Protein AF-A0A228JHT2-F1 (afdb_monomer)

Nearest PDB structures (foldseek):
  3l4i-assembly2_B  TM=4.236E-01  e=2.793E+00  Cryptosporidium parvum Iowa II
  6g8z-assembly1_A  TM=3.575E-01  e=2.617E+00  Mus musculus
  5umb-assembly3_C  TM=3.637E-01  e=3.625E+00  Plasmodium falciparum NF54
  5umb-assembly4_D  TM=3.633E-01  e=3.625E+00  Plasmodium falciparum NF54

Mean predicted aligned error: 8.15 Å

Solvent-accessible surface area (backbone atoms only — not comparable to full-atom values): 4965 Å² total; per-residue (Å²): 133,80,81,74,76,77,74,65,64,38,48,27,73,55,31,40,51,53,23,55,53,49,51,54,53,44,53,57,54,71,71,48,86,64,62,62,45,76,43,77,81,44,75,45,101,85,73,51,70,46,67,49,76,42,46,39,69,60,51,46,52,53,52,51,53,52,27,54,50,30,39,53,35,23,75,71,63,39,70,50,80,69,88,129

Radius of gyration: 16.67 Å; Cα contacts (8 Å, |Δi|>4): 91; chains: 1; bounding box: 39×15×41 Å

Foldseek 3Di:
DDPDPPQPWQWLVNLLVVLVVLVVVLVVLVPDPDQKDWDFDDADPVRDTDIDIDGSVVVSVVSNVSSVVSNVCSVVRHTDRDDD

pLDDT: mean 84.35, std 14.42, range [45.59, 96.12]

Structure (mmCIF, N/CA/C/O backbone):
data_AF-A0A228JHT2-F1
#
_entry.id   AF-A0A228JHT2-F1
#
loop_
_atom_site.group_PDB
_atom_site.id
_atom_site.type_symbol
_atom_site.label_atom_id
_atom_site.label_alt_id
_atom_site.label_comp_id
_atom_site.label_asym_id
_atom_site.label_entity_id
_atom_site.label_seq_id
_atom_site.pdbx_PDB_ins_code
_atom_site.Cartn_x
_atom_site.Cartn_y
_atom_site.Cartn_z
_atom_site.occupancy
_atom_site.B_iso_or_equiv
_atom_site.auth_seq_id
_atom_site.auth_comp_id
_atom_site.auth_asym_id
_atom_site.auth_atom_id
_atom_site.pdbx_PDB_model_num
ATOM 1 N N . MET A 1 1 ? -26.890 5.451 -23.824 1.00 47.00 1 MET A N 1
ATOM 2 C CA . MET A 1 1 ? -25.551 5.484 -24.437 1.00 47.00 1 MET A CA 1
ATOM 3 C C . MET A 1 1 ? -24.616 5.543 -23.250 1.00 47.00 1 MET A C 1
ATOM 5 O O . MET A 1 1 ? -24.646 6.544 -22.554 1.00 47.00 1 MET A O 1
ATOM 9 N N . PHE A 1 2 ? -24.040 4.404 -22.866 1.00 45.59 2 PHE A N 1
ATOM 10 C CA . PHE A 1 2 ? -23.139 4.344 -21.715 1.00 45.59 2 PHE A CA 1
ATOM 11 C C . PHE A 1 2 ? -21.830 4.999 -22.150 1.00 45.59 2 PHE A C 1
ATOM 13 O O . PHE A 1 2 ? -21.277 4.573 -23.164 1.00 45.59 2 PHE A O 1
ATOM 20 N N . ASP A 1 3 ? -21.404 6.045 -21.439 1.00 50.50 3 ASP A N 1
ATOM 21 C CA . ASP A 1 3 ? -20.031 6.538 -21.523 1.00 50.50 3 ASP A CA 1
ATOM 22 C C . ASP A 1 3 ? -19.127 5.351 -21.203 1.00 50.50 3 ASP A C 1
ATOM 24 O O . ASP A 1 3 ? -19.217 4.749 -20.130 1.00 50.50 3 ASP A O 1
ATOM 28 N N . GLN A 1 4 ? -18.338 4.952 -22.195 1.00 51.66 4 GLN A N 1
ATOM 29 C CA . GLN A 1 4 ? -17.189 4.097 -21.975 1.00 51.66 4 GLN A CA 1
ATOM 30 C C . GLN A 1 4 ? -16.287 4.908 -21.052 1.00 51.66 4 GLN A C 1
ATOM 32 O O . GLN A 1 4 ? -15.872 6.001 -21.425 1.00 51.66 4 GLN A O 1
ATOM 37 N N . PHE A 1 5 ? -16.064 4.427 -19.829 1.00 55.97 5 PHE A N 1
ATOM 38 C CA . PHE A 1 5 ? -14.949 4.917 -19.035 1.00 55.97 5 PHE A CA 1
ATOM 39 C C . PHE A 1 5 ? -13.723 4.794 -19.938 1.00 55.97 5 PHE A C 1
ATOM 41 O O . PHE A 1 5 ? -13.426 3.695 -20.405 1.00 55.97 5 PHE A O 1
ATOM 48 N N . GLU A 1 6 ? -13.104 5.920 -20.292 1.00 50.22 6 GLU A N 1
ATOM 49 C CA . GLU A 1 6 ? -11.811 5.896 -20.961 1.00 50.22 6 GLU A CA 1
ATOM 50 C C . GLU A 1 6 ? -10.870 5.163 -20.003 1.00 50.22 6 GLU A C 1
ATOM 52 O O . GLU A 1 6 ? -10.567 5.658 -18.919 1.00 50.22 6 GLU A O 1
ATOM 57 N N . GLU A 1 7 ? -10.499 3.931 -20.351 1.00 53.31 7 GLU A N 1
ATOM 58 C CA . GLU A 1 7 ? -9.440 3.200 -19.667 1.00 53.31 7 GLU A CA 1
ATOM 59 C C . GLU A 1 7 ? -8.159 4.015 -19.860 1.00 53.31 7 GLU A C 1
ATOM 61 O O . GLU A 1 7 ? -7.537 4.001 -20.924 1.00 53.31 7 GLU A O 1
ATOM 66 N N . GLU A 1 8 ? -7.801 4.806 -18.847 1.00 60.34 8 GLU A N 1
ATOM 67 C CA . GLU A 1 8 ? -6.553 5.556 -18.840 1.00 60.34 8 GLU A CA 1
ATOM 68 C C . GLU A 1 8 ? -5.400 4.559 -18.693 1.00 60.34 8 GLU A C 1
ATOM 70 O O . GLU A 1 8 ? -5.019 4.143 -17.599 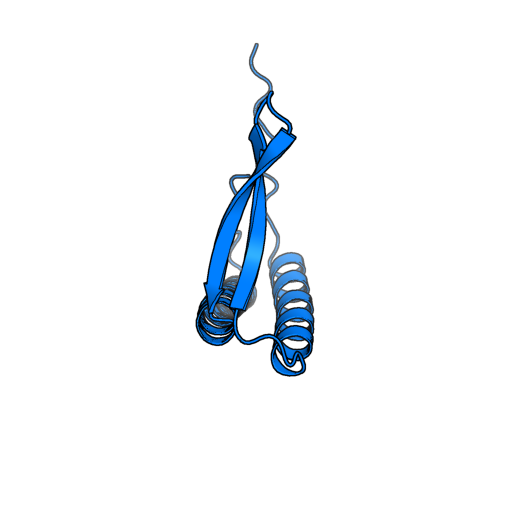1.00 60.34 8 GLU A O 1
ATOM 75 N N . ALA A 1 9 ? -4.857 4.150 -19.836 1.00 60.97 9 ALA A N 1
ATOM 76 C CA . ALA A 1 9 ? -3.608 3.420 -19.936 1.00 60.97 9 ALA A CA 1
ATOM 77 C C . ALA A 1 9 ? -2.500 4.177 -19.185 1.00 60.97 9 ALA A C 1
ATOM 79 O O . ALA A 1 9 ? -2.078 5.263 -19.593 1.00 60.97 9 ALA A O 1
ATOM 80 N N . ALA A 1 10 ? -2.001 3.601 -18.092 1.00 67.62 10 ALA A N 1
ATOM 81 C CA . ALA A 1 10 ? -0.879 4.182 -17.372 1.00 67.62 10 ALA A CA 1
ATOM 82 C C . ALA A 1 10 ? 0.433 3.819 -18.082 1.00 67.62 10 ALA A C 1
ATOM 84 O O . ALA A 1 10 ? 0.864 2.666 -18.080 1.00 67.62 10 ALA A O 1
ATOM 85 N N . GLU A 1 11 ? 1.080 4.817 -18.688 1.00 78.81 11 GLU A N 1
ATOM 86 C CA . GLU A 1 11 ? 2.409 4.659 -19.283 1.00 78.81 11 GLU A CA 1
ATOM 87 C C . GLU A 1 11 ? 3.457 4.270 -18.226 1.00 78.81 11 GLU A C 1
ATOM 89 O O . GLU A 1 11 ? 3.361 4.651 -17.056 1.00 78.81 11 GLU A O 1
ATOM 94 N N . SER A 1 12 ? 4.528 3.599 -18.655 1.00 76.75 12 SER A N 1
ATOM 95 C CA . SER A 1 12 ? 5.620 3.140 -17.782 1.00 76.75 12 SER A CA 1
ATOM 96 C C . SER A 1 12 ? 6.204 4.235 -16.879 1.00 76.75 12 SER A C 1
ATOM 98 O O . SER A 1 12 ? 6.538 3.985 -15.720 1.00 76.75 12 SER A O 1
ATOM 100 N N . THR A 1 13 ? 6.279 5.480 -17.363 1.00 82.75 13 THR A N 1
ATOM 101 C CA . THR A 1 13 ? 6.760 6.619 -16.562 1.00 82.75 13 THR A CA 1
ATOM 102 C C . THR A 1 13 ? 5.808 6.995 -15.427 1.00 82.75 13 THR A C 1
ATOM 104 O O . THR A 1 13 ? 6.258 7.425 -14.363 1.00 82.75 13 THR A O 1
ATOM 107 N N . THR A 1 14 ? 4.502 6.823 -15.628 1.00 85.75 14 THR A N 1
ATOM 108 C CA . THR A 1 14 ? 3.475 7.029 -14.605 1.00 85.75 14 THR A CA 1
ATOM 109 C C . THR A 1 14 ? 3.512 5.892 -13.593 1.00 85.75 14 THR A C 1
ATOM 111 O O . THR A 1 14 ? 3.536 6.161 -12.394 1.00 85.75 14 THR A O 1
ATOM 114 N N . LEU A 1 15 ? 3.632 4.644 -14.055 1.00 85.94 15 LEU A N 1
ATOM 115 C CA . LEU A 1 15 ? 3.754 3.468 -13.186 1.00 85.94 15 LEU A CA 1
ATOM 116 C C . LEU A 1 15 ? 4.952 3.576 -12.233 1.00 85.94 15 LEU A C 1
ATOM 118 O O . LEU A 1 15 ? 4.798 3.392 -11.026 1.00 85.94 15 LEU A O 1
ATOM 122 N N . GLY A 1 16 ? 6.120 3.978 -12.746 1.00 86.69 16 GLY A N 1
ATOM 123 C CA . GLY A 1 16 ? 7.310 4.193 -11.918 1.00 86.69 16 GLY A CA 1
ATOM 124 C C . GLY A 1 16 ? 7.125 5.298 -10.871 1.00 86.69 16 GLY A C 1
ATOM 125 O O . GLY A 1 16 ? 7.557 5.145 -9.731 1.00 86.69 16 GLY A O 1
ATOM 126 N N . LYS A 1 17 ? 6.432 6.395 -11.212 1.00 90.06 17 LYS A N 1
ATOM 127 C CA . LYS A 1 17 ? 6.120 7.464 -10.246 1.00 90.06 17 LYS A CA 1
ATOM 128 C C . LYS A 1 17 ? 5.184 6.978 -9.145 1.00 90.06 17 LYS A C 1
ATOM 130 O O . LYS A 1 17 ? 5.448 7.250 -7.980 1.00 90.06 17 LYS A O 1
ATOM 135 N N . V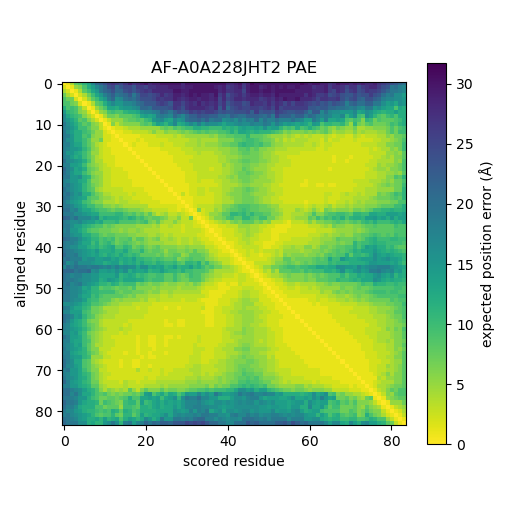AL A 1 18 ? 4.125 6.251 -9.504 1.00 89.62 18 VAL A N 1
ATOM 136 C CA . VAL A 1 18 ? 3.178 5.686 -8.531 1.00 89.62 18 VAL A CA 1
ATOM 137 C C . VAL A 1 18 ? 3.895 4.718 -7.591 1.00 89.62 18 VAL A C 1
ATOM 139 O O . VAL A 1 18 ? 3.697 4.797 -6.382 1.00 89.62 18 VAL A O 1
ATOM 142 N N . ALA A 1 19 ? 4.784 3.869 -8.114 1.00 91.50 19 ALA A N 1
ATOM 143 C CA . ALA A 1 19 ? 5.598 2.974 -7.295 1.00 91.50 19 ALA A CA 1
ATOM 144 C C . ALA A 1 19 ? 6.502 3.743 -6.309 1.00 91.50 19 ALA A C 1
ATOM 146 O O . ALA A 1 19 ? 6.555 3.396 -5.131 1.00 91.50 19 ALA A O 1
ATOM 147 N N . CYS A 1 20 ? 7.156 4.826 -6.745 1.00 92.81 20 CYS A N 1
ATOM 148 C CA . CYS A 1 20 ? 7.968 5.666 -5.858 1.00 92.81 20 CYS A CA 1
ATOM 149 C C . CYS A 1 20 ? 7.149 6.368 -4.764 1.00 92.81 20 CYS A C 1
ATOM 151 O O . CYS A 1 20 ? 7.611 6.465 -3.629 1.00 92.81 20 CYS A O 1
ATOM 153 N N . GLU A 1 21 ? 5.957 6.881 -5.077 1.00 94.31 21 GLU A N 1
ATOM 154 C CA . GLU A 1 21 ? 5.094 7.468 -4.042 1.00 94.31 21 GLU A CA 1
ATOM 155 C C . GLU A 1 21 ? 4.611 6.396 -3.061 1.00 94.31 21 GLU A C 1
ATOM 157 O O . GLU A 1 21 ? 4.639 6.609 -1.852 1.00 94.31 21 GLU A O 1
ATOM 162 N N . LEU A 1 22 ? 4.255 5.209 -3.560 1.00 93.06 22 LEU A N 1
ATOM 163 C CA . LEU A 1 22 ? 3.845 4.089 -2.719 1.00 93.06 22 LEU A CA 1
ATOM 164 C C . LEU A 1 22 ? 4.963 3.646 -1.764 1.00 93.06 22 LEU A C 1
ATOM 166 O O . LEU A 1 22 ? 4.694 3.330 -0.609 1.00 93.06 22 LEU A O 1
ATOM 170 N N . GLU A 1 23 ? 6.220 3.676 -2.209 1.00 95.00 23 GLU A N 1
ATOM 171 C CA . GLU A 1 23 ? 7.379 3.433 -1.347 1.00 95.00 23 GLU A CA 1
ATOM 172 C C . GLU A 1 23 ? 7.483 4.451 -0.203 1.00 95.00 23 GLU A C 1
ATOM 174 O O . GLU A 1 23 ? 7.715 4.060 0.941 1.00 95.00 23 GLU A O 1
ATOM 179 N N . ARG A 1 24 ? 7.251 5.743 -0.473 1.00 94.38 24 ARG A N 1
ATOM 180 C CA . ARG A 1 24 ? 7.260 6.780 0.575 1.00 94.38 24 ARG A CA 1
ATOM 181 C C . ARG A 1 24 ? 6.168 6.552 1.611 1.00 94.38 24 ARG A C 1
ATOM 183 O O . ARG A 1 24 ? 6.430 6.690 2.804 1.00 94.38 24 ARG A O 1
ATOM 190 N N . GLU A 1 25 ? 4.973 6.178 1.167 1.00 93.56 25 GLU A N 1
ATOM 191 C CA . GLU A 1 25 ? 3.859 5.870 2.068 1.00 93.56 25 GLU A CA 1
ATOM 192 C C . GLU A 1 25 ? 4.136 4.617 2.910 1.00 93.56 25 GLU A C 1
ATOM 194 O O . GLU A 1 25 ? 3.812 4.594 4.098 1.00 93.56 25 GLU A O 1
ATOM 199 N N . ILE A 1 26 ? 4.789 3.594 2.343 1.00 94.56 26 ILE A N 1
ATOM 200 C CA . ILE A 1 26 ? 5.232 2.414 3.100 1.00 94.56 26 ILE A CA 1
ATOM 201 C C . ILE A 1 26 ? 6.224 2.817 4.193 1.00 94.56 26 ILE A C 1
ATOM 203 O O . ILE A 1 26 ? 6.021 2.434 5.343 1.00 94.56 26 ILE A O 1
ATOM 207 N N . CYS A 1 27 ? 7.237 3.633 3.879 1.00 94.06 27 CYS A N 1
ATOM 208 C CA . CYS A 1 27 ? 8.175 4.127 4.891 1.00 94.06 27 CYS A CA 1
ATOM 209 C C . CYS A 1 27 ? 7.454 4.923 5.989 1.00 94.06 27 CYS A C 1
ATOM 211 O O . CYS A 1 27 ? 7.697 4.711 7.175 1.00 94.06 27 CYS A O 1
ATOM 213 N N . GLY A 1 28 ? 6.505 5.785 5.614 1.00 93.25 28 GLY A N 1
ATOM 214 C CA . GLY A 1 28 ? 5.683 6.514 6.581 1.00 93.25 28 GLY A CA 1
ATOM 215 C C . GLY A 1 28 ? 4.849 5.588 7.473 1.00 93.25 28 GLY A C 1
ATOM 216 O O . GLY A 1 28 ? 4.701 5.845 8.666 1.00 93.25 28 GLY A O 1
ATOM 217 N N . LEU A 1 29 ? 4.328 4.482 6.932 1.00 91.94 29 LEU A N 1
ATOM 218 C CA . LEU A 1 29 ? 3.631 3.457 7.711 1.00 91.94 29 LEU A CA 1
A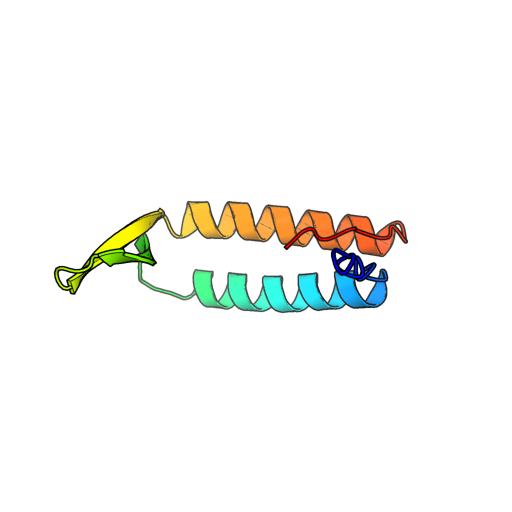TOM 219 C C . LEU A 1 29 ? 4.584 2.697 8.641 1.00 91.94 29 LEU A C 1
ATOM 221 O O . LEU A 1 29 ? 4.220 2.438 9.787 1.00 91.94 29 LEU A O 1
ATOM 225 N N . GLU A 1 30 ? 5.793 2.357 8.200 1.00 92.31 30 GLU A N 1
ATOM 226 C CA . GLU A 1 30 ? 6.807 1.665 9.013 1.00 92.31 30 GLU A CA 1
ATOM 227 C C . GLU A 1 30 ? 7.214 2.454 10.268 1.00 92.31 30 GLU A C 1
ATOM 229 O O . GLU A 1 30 ? 7.518 1.854 11.303 1.00 92.31 30 GLU A O 1
ATOM 234 N N . GLU A 1 31 ? 7.135 3.781 10.217 1.00 91.81 31 GLU A N 1
ATOM 235 C CA . GLU A 1 31 ? 7.440 4.669 11.345 1.00 91.81 31 GLU A CA 1
ATOM 236 C C . GLU A 1 31 ? 6.286 4.817 12.353 1.00 91.81 31 GLU A C 1
ATOM 238 O O . GLU A 1 31 ? 6.491 5.330 13.455 1.00 91.81 31 GLU A O 1
ATOM 243 N N . ARG A 1 32 ? 5.068 4.369 12.019 1.00 90.31 32 ARG A N 1
ATOM 244 C CA . ARG A 1 32 ? 3.914 4.476 12.926 1.00 90.31 32 ARG A CA 1
ATOM 245 C C . ARG A 1 32 ? 3.976 3.463 14.065 1.00 90.31 32 ARG A C 1
ATOM 247 O O . ARG A 1 32 ? 4.307 2.298 13.864 1.00 90.31 32 ARG A O 1
ATOM 254 N N . GLU A 1 33 ? 3.543 3.902 15.245 1.00 86.00 33 GLU A N 1
ATOM 255 C CA . GLU A 1 33 ? 3.420 3.050 16.436 1.00 86.00 33 GLU A CA 1
ATOM 256 C C . GLU A 1 33 ? 2.182 2.137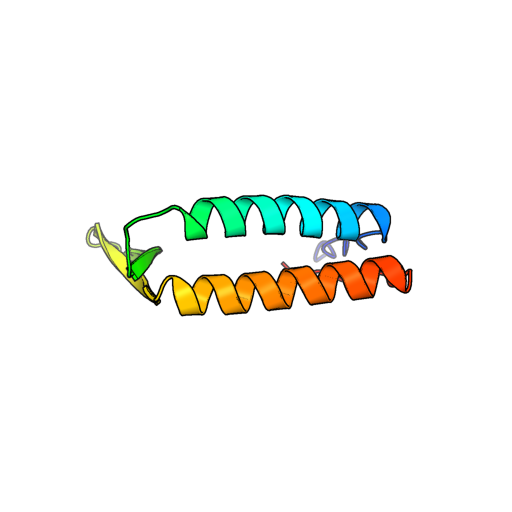 16.394 1.00 86.00 33 GLU A C 1
ATOM 258 O O . GLU A 1 33 ? 2.164 1.100 17.052 1.00 86.00 33 GLU A O 1
ATOM 263 N N . ASP A 1 34 ? 1.152 2.492 15.615 1.00 87.88 34 ASP A N 1
ATOM 264 C CA . ASP A 1 34 ? -0.094 1.724 15.536 1.00 87.88 34 ASP A CA 1
ATOM 265 C C . ASP A 1 34 ? 0.140 0.321 14.948 1.00 87.88 34 ASP A C 1
ATOM 267 O O . ASP A 1 34 ? 0.520 0.167 13.787 1.00 87.88 34 ASP A O 1
ATOM 271 N N . GLU A 1 35 ? -0.148 -0.730 15.716 1.00 89.69 35 GLU A N 1
ATOM 272 C CA . GLU A 1 35 ? -0.038 -2.117 15.233 1.00 89.69 35 GLU A CA 1
ATOM 273 C C . GLU A 1 35 ? -1.191 -2.508 14.294 1.00 89.69 35 GLU A C 1
ATOM 275 O O . GLU A 1 35 ? -1.018 -3.349 13.409 1.00 89.69 35 GLU A O 1
ATOM 280 N N . ILE A 1 36 ? -2.359 -1.879 14.460 1.00 94.06 36 ILE A N 1
ATOM 281 C CA . ILE A 1 36 ? -3.584 -2.139 13.697 1.00 94.06 36 ILE A CA 1
ATOM 282 C C . ILE A 1 36 ? -4.042 -0.852 13.010 1.00 94.06 36 ILE A C 1
ATOM 284 O O . ILE A 1 36 ? -4.171 0.192 13.645 1.00 94.06 36 ILE A O 1
ATOM 288 N N . ILE A 1 37 ? -4.332 -0.940 11.712 1.00 92.06 37 ILE A N 1
ATOM 289 C CA . ILE A 1 37 ? -4.866 0.162 10.910 1.00 92.06 37 ILE A CA 1
ATOM 290 C C . ILE A 1 37 ? -6.356 -0.071 10.656 1.00 92.06 37 ILE A C 1
ATOM 292 O O . ILE A 1 37 ? -6.755 -1.133 10.177 1.00 92.06 37 ILE A O 1
ATOM 296 N N . SER A 1 38 ? -7.169 0.942 10.952 1.00 92.44 38 SER A N 1
ATOM 297 C CA . SER A 1 38 ? -8.627 0.913 10.822 1.00 92.44 38 SER A CA 1
ATOM 298 C C . SER A 1 38 ? -9.093 1.747 9.624 1.00 92.44 38 SER A C 1
ATOM 300 O O . SER A 1 38 ? -8.883 2.958 9.578 1.00 92.44 38 SER A O 1
ATOM 302 N N . PHE A 1 39 ? -9.783 1.117 8.676 1.00 90.75 39 PHE A N 1
ATOM 303 C CA . PHE A 1 39 ? -10.351 1.754 7.488 1.00 90.75 39 PHE A CA 1
ATOM 304 C C . PHE A 1 39 ? -11.871 1.826 7.587 1.00 90.75 39 PHE A C 1
ATOM 306 O O . PHE A 1 39 ? -12.551 0.801 7.579 1.00 90.75 39 PHE A O 1
ATOM 313 N N . VAL A 1 40 ? -12.431 3.034 7.632 1.00 91.62 40 VAL A N 1
ATOM 314 C CA . VAL A 1 40 ? -13.885 3.224 7.539 1.00 91.62 40 VAL A CA 1
ATOM 315 C C . VAL A 1 40 ? -14.294 3.172 6.071 1.00 91.62 40 VAL A C 1
ATOM 317 O O . VAL A 1 40 ? -13.963 4.079 5.313 1.00 91.62 40 VAL A O 1
ATOM 320 N N . TYR A 1 41 ? -15.038 2.141 5.669 1.00 90.12 41 TYR A N 1
ATOM 321 C CA . TYR A 1 41 ? -15.463 1.979 4.269 1.00 90.12 41 TYR A CA 1
ATOM 322 C C . TYR A 1 41 ? -16.957 2.234 4.047 1.00 90.12 41 TYR A C 1
ATOM 324 O O . TYR A 1 41 ? -17.410 2.344 2.908 1.00 90.12 41 TYR A O 1
ATOM 332 N N . ARG A 1 42 ? -17.756 2.330 5.117 1.00 91.69 42 ARG A N 1
ATOM 333 C CA . ARG A 1 42 ? -19.189 2.619 5.004 1.00 91.69 42 ARG A CA 1
ATOM 334 C C . ARG A 1 42 ? -19.753 3.225 6.280 1.00 91.69 42 ARG A C 1
ATOM 336 O O . ARG A 1 42 ? -19.456 2.765 7.376 1.00 91.69 42 ARG A O 1
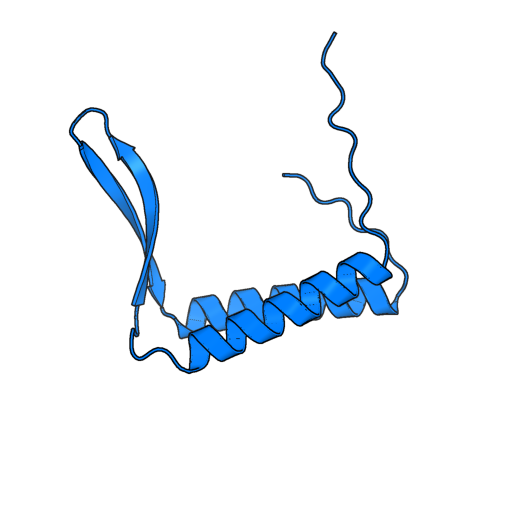ATOM 343 N N . TRP A 1 43 ? -20.675 4.166 6.109 1.00 90.50 43 TRP A N 1
ATOM 344 C CA . TRP A 1 43 ? -21.546 4.657 7.173 1.00 90.50 43 TRP A CA 1
ATOM 345 C C . TRP A 1 43 ? -22.935 4.028 7.061 1.00 90.50 43 TRP A C 1
ATOM 347 O O . TRP A 1 43 ? -23.491 3.878 5.967 1.00 90.50 43 TRP A O 1
ATOM 357 N N . THR A 1 44 ? -23.509 3.641 8.194 1.00 89.81 44 THR A N 1
ATOM 358 C CA . THR A 1 44 ? -24.908 3.215 8.269 1.00 89.81 44 THR A CA 1
ATOM 359 C C . THR A 1 44 ? -25.832 4.436 8.353 1.00 89.81 44 THR A C 1
ATOM 361 O O . THR A 1 44 ? -25.433 5.481 8.869 1.00 89.81 44 THR A O 1
ATOM 364 N N . PRO A 1 45 ? -27.116 4.303 7.971 1.00 90.00 45 PRO A N 1
ATOM 365 C CA . PRO A 1 45 ? -28.121 5.343 8.216 1.00 90.00 45 PRO A CA 1
ATOM 366 C C . PRO A 1 45 ? -28.333 5.676 9.703 1.00 90.00 45 PRO A C 1
ATOM 368 O O . PRO A 1 45 ? -28.991 6.661 10.022 1.00 90.00 45 PRO A O 1
ATOM 371 N N . ARG A 1 46 ? -27.814 4.839 10.614 1.00 91.12 46 ARG A N 1
ATOM 372 C CA . ARG A 1 46 ? -27.882 5.020 12.070 1.00 91.12 46 ARG A CA 1
ATOM 373 C C . ARG A 1 46 ? -26.656 5.742 12.644 1.00 91.12 46 ARG A C 1
ATOM 375 O O . ARG A 1 46 ? -26.621 5.979 13.844 1.00 91.12 46 ARG A O 1
ATOM 382 N N . GLY A 1 47 ? -25.675 6.097 11.809 1.00 88.81 47 GLY A N 1
ATOM 383 C CA . GLY A 1 47 ? -24.443 6.776 12.225 1.00 88.81 47 GLY A CA 1
ATOM 384 C C . GLY A 1 47 ? -23.313 5.844 12.675 1.00 88.81 47 GLY A C 1
ATOM 385 O O . GLY A 1 47 ? -22.244 6.321 13.033 1.00 88.81 47 GLY A O 1
ATOM 386 N N . GLU A 1 48 ? -23.510 4.526 12.633 1.00 93.12 48 GLU A N 1
ATOM 387 C CA . GLU A 1 48 ? -22.452 3.539 12.896 1.00 93.12 48 GLU A CA 1
ATOM 388 C C . GLU A 1 48 ? -21.526 3.404 11.678 1.00 93.12 48 GLU A C 1
ATOM 390 O O . GLU A 1 48 ? -21.999 3.452 10.537 1.00 93.12 48 GLU A O 1
ATOM 395 N N . ALA A 1 49 ? -20.229 3.202 11.917 1.00 92.75 49 ALA A N 1
ATOM 396 C CA . ALA A 1 49 ? -19.221 2.986 10.883 1.00 92.75 49 ALA A CA 1
ATOM 397 C C . ALA A 1 49 ? -18.894 1.497 10.736 1.00 92.75 49 ALA A C 1
ATOM 399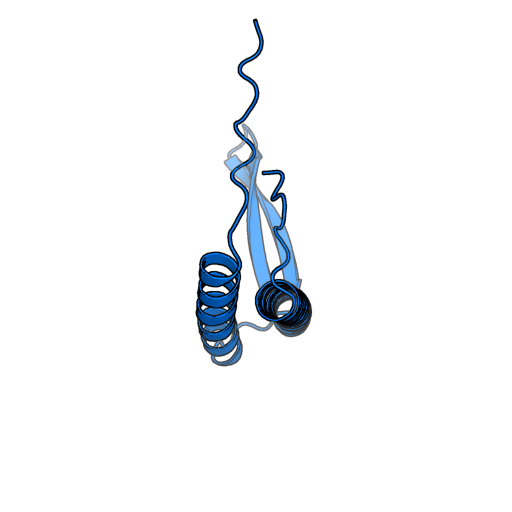 O O . ALA A 1 49 ? -18.651 0.806 11.725 1.00 92.75 49 ALA A O 1
ATOM 400 N N . TYR A 1 50 ? -18.823 1.019 9.496 1.00 91.38 50 TYR A N 1
ATOM 401 C CA . TYR A 1 50 ? -18.156 -0.238 9.197 1.00 91.38 50 TYR A CA 1
ATOM 402 C C . TYR A 1 50 ? -16.667 0.018 9.019 1.00 91.38 50 TYR A C 1
ATOM 404 O O . TYR A 1 50 ? -16.254 0.782 8.140 1.00 91.38 50 TYR A O 1
ATOM 412 N N . VAL A 1 51 ? -15.893 -0.642 9.872 1.00 94.00 51 VAL A N 1
ATOM 413 C CA . VAL A 1 51 ? -14.442 -0.544 9.931 1.00 94.00 51 VAL A CA 1
ATOM 414 C C . VAL A 1 51 ? -13.842 -1.867 9.474 1.00 94.00 51 VAL A C 1
ATOM 416 O O . VAL A 1 51 ? -14.309 -2.934 9.869 1.00 94.00 51 VAL A O 1
ATOM 419 N N . LEU A 1 52 ? -12.825 -1.790 8.625 1.00 93.62 52 LEU A N 1
ATOM 420 C CA . LEU A 1 52 ? -11.926 -2.891 8.322 1.00 93.62 52 LEU A CA 1
ATOM 421 C C . LEU A 1 52 ? -10.635 -2.672 9.106 1.00 93.62 52 LEU A C 1
ATOM 423 O O . LEU A 1 52 ? -9.996 -1.637 8.952 1.00 93.62 52 LEU A O 1
ATOM 427 N N . GLU A 1 53 ? -10.258 -3.637 9.932 1.00 95.56 53 GLU A N 1
ATOM 428 C CA . GLU A 1 53 ? -9.012 -3.604 10.692 1.00 95.56 53 GLU A CA 1
ATOM 429 C C . GLU A 1 53 ? -8.003 -4.557 10.061 1.00 95.56 53 GLU A C 1
ATOM 431 O O . GLU A 1 53 ? -8.329 -5.705 9.752 1.00 95.56 53 GLU A O 1
ATOM 436 N N . ILE A 1 54 ? -6.780 -4.080 9.857 1.00 94.88 54 ILE A N 1
ATOM 437 C CA . ILE A 1 54 ? -5.689 -4.870 9.290 1.00 94.88 54 ILE A CA 1
ATOM 438 C C . ILE A 1 54 ? -4.409 -4.634 10.097 1.00 94.88 54 ILE A C 1
ATOM 440 O O . ILE A 1 54 ? -4.115 -3.487 10.444 1.00 94.88 54 ILE A O 1
ATOM 444 N N . PRO A 1 55 ? -3.622 -5.684 10.396 1.00 95.81 55 PRO A N 1
ATOM 445 C CA . PRO A 1 55 ? -2.294 -5.499 10.959 1.00 95.81 55 PRO A CA 1
ATOM 446 C C . PRO A 1 55 ? -1.432 -4.644 10.038 1.00 95.81 55 PRO A C 1
ATOM 448 O O . PRO A 1 55 ? -1.387 -4.876 8.827 1.00 95.81 55 PRO A O 1
ATOM 451 N N . ARG A 1 56 ? -0.719 -3.678 10.611 1.00 94.62 56 ARG A N 1
ATOM 452 C CA . ARG A 1 56 ? 0.157 -2.770 9.868 1.00 94.62 56 ARG A CA 1
ATOM 453 C C . ARG A 1 56 ? 1.169 -3.527 9.013 1.00 94.62 56 ARG A C 1
ATOM 455 O O . ARG A 1 56 ? 1.329 -3.210 7.841 1.00 94.62 56 ARG A O 1
ATOM 462 N N . GLU A 1 57 ? 1.781 -4.572 9.564 1.00 94.81 57 GLU A N 1
ATOM 463 C CA . GLU A 1 57 ? 2.721 -5.433 8.836 1.00 94.81 57 GLU A CA 1
ATOM 464 C C . GLU A 1 57 ? 2.070 -6.110 7.623 1.00 94.81 57 GLU A C 1
ATOM 466 O O . GLU A 1 57 ? 2.664 -6.179 6.548 1.00 94.81 57 GLU A O 1
ATOM 471 N N . ALA A 1 58 ? 0.823 -6.570 7.766 1.00 94.94 58 ALA A N 1
ATOM 472 C CA . ALA A 1 58 ? 0.087 -7.191 6.671 1.00 94.94 58 ALA A CA 1
ATOM 473 C C . ALA A 1 58 ? -0.259 -6.170 5.578 1.00 94.94 58 ALA A C 1
ATOM 475 O O . ALA A 1 58 ? -0.154 -6.488 4.394 1.00 94.94 58 ALA A O 1
ATOM 476 N N . LEU A 1 59 ? -0.627 -4.942 5.959 1.00 94.38 59 LEU A N 1
ATOM 477 C CA . LEU A 1 59 ? -0.852 -3.853 5.011 1.00 94.38 59 LEU A CA 1
ATOM 478 C C . LEU A 1 59 ? 0.440 -3.492 4.266 1.00 94.38 59 LEU A C 1
ATOM 480 O O . LEU A 1 59 ? 0.429 -3.442 3.040 1.00 94.38 59 LEU A O 1
ATOM 484 N N . ILE A 1 60 ? 1.552 -3.310 4.985 1.00 95.56 60 ILE A N 1
ATOM 485 C CA . ILE A 1 60 ? 2.870 -3.022 4.399 1.00 95.56 60 ILE A CA 1
ATOM 486 C C . ILE A 1 60 ? 3.258 -4.101 3.386 1.00 95.56 60 ILE A C 1
ATOM 488 O O . ILE A 1 60 ? 3.670 -3.770 2.278 1.00 95.56 60 ILE A O 1
ATOM 492 N N . LEU A 1 61 ? 3.059 -5.380 3.716 1.00 96.12 61 LEU A N 1
ATOM 493 C CA . LEU A 1 61 ? 3.357 -6.486 2.806 1.00 96.12 61 LEU A CA 1
ATOM 494 C C . LEU A 1 61 ? 2.556 -6.393 1.496 1.00 96.12 61 LEU A C 1
ATOM 496 O O . LEU A 1 61 ? 3.109 -6.609 0.418 1.00 96.12 61 LEU A O 1
ATOM 500 N N . GLN A 1 62 ? 1.264 -6.064 1.577 1.00 94.69 62 GLN A N 1
ATOM 501 C CA . GLN A 1 62 ? 0.409 -5.914 0.394 1.00 94.69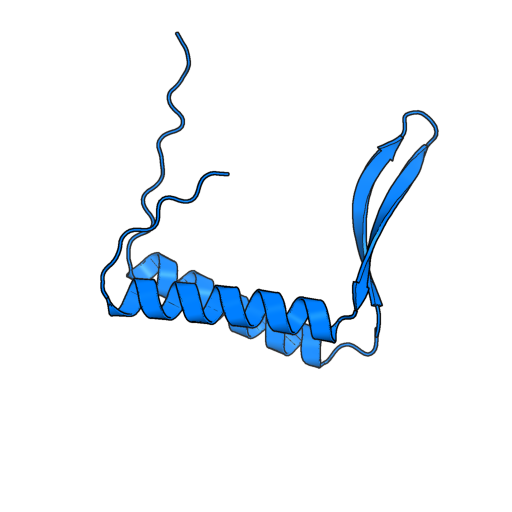 62 GLN A CA 1
ATOM 502 C C . GLN A 1 62 ? 0.820 -4.701 -0.451 1.00 94.69 62 GLN A C 1
ATOM 504 O O . GLN A 1 62 ? 0.904 -4.801 -1.675 1.00 94.69 62 GLN A O 1
ATOM 509 N N . LEU A 1 63 ? 1.122 -3.570 0.193 1.00 95.12 63 LEU A N 1
ATOM 510 C CA . LEU A 1 63 ? 1.573 -2.360 -0.496 1.00 95.12 63 LEU A CA 1
ATOM 511 C C . LEU A 1 63 ? 2.942 -2.571 -1.157 1.00 95.12 63 LEU A C 1
ATOM 513 O O . LEU A 1 63 ? 3.139 -2.148 -2.294 1.00 95.12 63 LEU A O 1
ATOM 517 N N . ALA A 1 64 ? 3.862 -3.278 -0.497 1.00 96.06 64 ALA A N 1
ATOM 518 C CA . ALA A 1 64 ? 5.161 -3.628 -1.063 1.00 96.06 64 ALA A CA 1
ATOM 519 C C . ALA A 1 64 ? 5.013 -4.521 -2.304 1.00 96.06 64 ALA A C 1
ATOM 521 O O . ALA A 1 64 ? 5.628 -4.246 -3.331 1.00 96.06 64 ALA A O 1
ATOM 522 N N . ALA A 1 65 ? 4.134 -5.528 -2.255 1.00 95.25 65 ALA A N 1
ATOM 523 C CA . ALA A 1 65 ? 3.851 -6.373 -3.414 1.00 95.25 65 ALA A CA 1
ATOM 524 C C . ALA A 1 65 ? 3.271 -5.570 -4.596 1.00 95.25 65 ALA A C 1
ATOM 526 O O . ALA A 1 65 ? 3.665 -5.785 -5.742 1.00 95.25 65 ALA A O 1
ATOM 527 N N . ALA A 1 66 ? 2.370 -4.618 -4.326 1.00 93.50 66 ALA A N 1
ATOM 528 C CA . ALA A 1 66 ? 1.818 -3.734 -5.351 1.00 93.50 66 ALA A CA 1
ATOM 529 C C . ALA A 1 66 ? 2.886 -2.800 -5.948 1.00 93.50 66 ALA A C 1
ATOM 531 O O . ALA A 1 66 ? 2.957 -2.652 -7.167 1.00 93.50 66 ALA A O 1
ATOM 532 N N . ARG A 1 67 ? 3.755 -2.214 -5.115 1.00 94.50 67 ARG A N 1
ATOM 533 C CA . ARG A 1 67 ? 4.898 -1.401 -5.561 1.00 94.50 67 ARG A CA 1
ATOM 534 C C . ARG A 1 67 ? 5.812 -2.194 -6.490 1.00 94.50 67 ARG A C 1
ATOM 536 O O . ARG A 1 67 ? 6.148 -1.712 -7.568 1.00 94.50 67 ARG A O 1
ATOM 543 N N . ASP A 1 68 ? 6.197 -3.399 -6.080 1.00 94.00 68 ASP A N 1
ATOM 544 C CA . ASP A 1 68 ? 7.114 -4.246 -6.848 1.00 94.00 68 ASP A CA 1
ATOM 545 C C . ASP A 1 68 ? 6.500 -4.634 -8.197 1.00 94.00 68 ASP A C 1
ATOM 547 O O . ASP A 1 68 ? 7.174 -4.591 -9.225 1.00 94.00 68 ASP A O 1
ATOM 551 N N . PHE A 1 69 ? 5.197 -4.925 -8.219 1.00 92.06 69 PHE A N 1
ATOM 552 C CA . PHE A 1 69 ? 4.458 -5.151 -9.457 1.00 92.06 69 PHE A CA 1
ATOM 553 C C . PHE A 1 69 ? 4.484 -3.929 -10.390 1.00 92.06 69 PHE A C 1
ATOM 555 O O . PHE A 1 69 ? 4.762 -4.077 -11.580 1.00 92.06 69 PHE A O 1
ATOM 562 N N . LEU A 1 70 ? 4.247 -2.724 -9.863 1.00 90.56 70 LEU A N 1
ATOM 563 C CA . LEU A 1 70 ? 4.275 -1.485 -10.649 1.00 90.56 70 LEU A CA 1
ATOM 564 C C 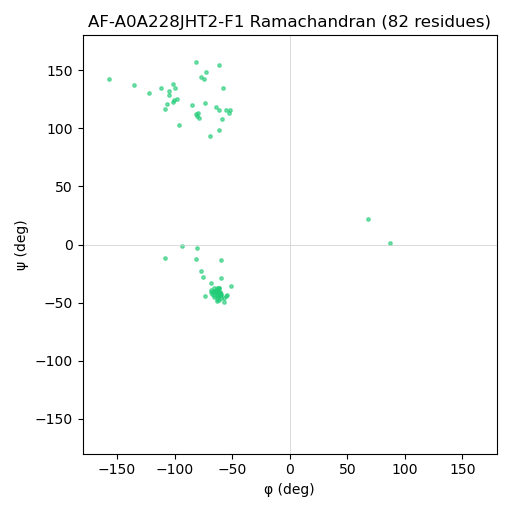. LEU A 1 70 ? 5.673 -1.179 -11.202 1.00 90.56 70 LEU A C 1
ATOM 566 O O . LEU A 1 70 ? 5.787 -0.767 -12.357 1.00 90.56 70 LEU A O 1
ATOM 570 N N . PHE A 1 71 ? 6.732 -1.411 -10.420 1.00 90.88 71 PHE A N 1
ATOM 571 C CA . PHE A 1 71 ? 8.106 -1.271 -10.910 1.00 90.88 71 PHE A CA 1
ATOM 572 C C . PHE A 1 71 ? 8.411 -2.265 -12.026 1.00 90.88 71 PHE A C 1
ATOM 574 O O . PHE A 1 71 ? 8.910 -1.858 -13.073 1.00 90.88 71 PHE A O 1
ATOM 581 N N . LEU A 1 72 ? 8.054 -3.538 -11.848 1.00 89.38 72 LEU A N 1
ATOM 582 C CA . LEU A 1 72 ? 8.255 -4.556 -12.878 1.00 89.38 72 LEU A CA 1
ATOM 583 C C . LEU A 1 72 ? 7.486 -4.222 -14.162 1.00 89.38 72 LEU A C 1
ATOM 585 O O . LEU A 1 72 ? 8.026 -4.377 -15.256 1.00 89.38 72 LEU A O 1
ATOM 589 N N . ALA A 1 73 ? 6.249 -3.739 -14.057 1.00 85.75 73 ALA A N 1
ATOM 590 C CA . ALA A 1 73 ? 5.482 -3.303 -15.221 1.00 85.75 73 ALA A CA 1
ATOM 591 C C . ALA A 1 73 ? 6.151 -2.107 -15.926 1.00 85.75 73 ALA A C 1
ATOM 593 O O . ALA A 1 73 ? 6.303 -2.116 -17.149 1.00 85.75 73 ALA A O 1
ATOM 594 N N . ALA A 1 74 ? 6.630 -1.120 -15.162 1.00 86.00 74 ALA A N 1
ATOM 595 C CA . ALA A 1 74 ? 7.340 0.036 -15.702 1.00 86.00 74 ALA A CA 1
ATOM 596 C C . ALA A 1 74 ? 8.647 -0.351 -16.419 1.00 86.00 74 ALA A C 1
ATOM 598 O O . ALA A 1 74 ? 8.907 0.135 -17.521 1.00 86.00 74 ALA A O 1
ATOM 599 N N . GLU A 1 75 ? 9.454 -1.234 -15.822 1.00 85.75 75 GLU A N 1
ATOM 600 C CA . GLU A 1 75 ? 10.721 -1.713 -16.395 1.00 85.75 75 GLU A CA 1
ATOM 601 C C . GLU A 1 75 ? 10.521 -2.483 -17.702 1.00 85.75 75 GLU A C 1
ATOM 603 O O . GLU A 1 75 ? 11.311 -2.333 -18.636 1.00 85.75 75 GLU A O 1
ATOM 608 N N . ASN A 1 76 ? 9.448 -3.271 -17.790 1.00 84.62 76 ASN A N 1
ATOM 609 C CA . ASN A 1 76 ? 9.114 -4.036 -18.990 1.00 84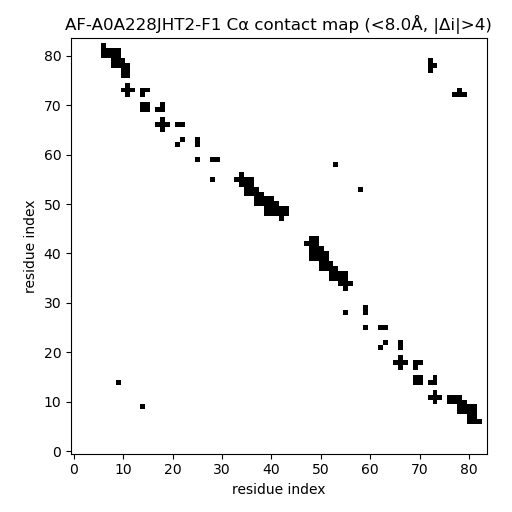.62 76 ASN A CA 1
ATOM 610 C C . ASN A 1 76 ? 8.414 -3.194 -20.072 1.00 84.62 76 ASN A C 1
ATOM 612 O O . ASN A 1 76 ? 8.161 -3.694 -21.166 1.00 84.62 76 ASN A O 1
ATOM 616 N N . GLY A 1 77 ? 8.134 -1.913 -19.803 1.00 76.00 77 GLY A N 1
ATOM 617 C CA . GLY A 1 77 ? 7.420 -1.040 -20.735 1.00 76.00 77 GLY A CA 1
ATOM 618 C C . GLY A 1 77 ? 5.959 -1.443 -20.940 1.00 76.00 77 GLY A C 1
ATOM 619 O O . GLY A 1 77 ? 5.373 -1.089 -21.963 1.00 76.00 77 GLY A O 1
ATOM 620 N N . GLU A 1 78 ? 5.391 -2.186 -19.990 1.00 75.12 78 GLU A N 1
ATOM 621 C CA . GLU A 1 78 ? 4.004 -2.632 -20.031 1.00 75.12 78 GLU A CA 1
ATOM 622 C C . GLU A 1 78 ? 3.060 -1.458 -19.767 1.00 75.12 78 GLU A C 1
ATOM 624 O O . GLU A 1 78 ? 3.369 -0.526 -19.016 1.00 75.12 78 GLU A O 1
ATOM 629 N N . ILE A 1 79 ? 1.885 -1.527 -20.383 1.00 68.81 79 ILE A N 1
ATOM 630 C CA . ILE A 1 79 ? 0.767 -0.637 -20.090 1.00 68.81 79 ILE A CA 1
ATOM 631 C C . ILE A 1 79 ? -0.178 -1.413 -19.180 1.00 68.81 79 ILE A C 1
ATOM 633 O O . ILE A 1 79 ? -0.619 -2.507 -19.531 1.00 68.81 79 ILE A O 1
ATOM 637 N N . LEU A 1 80 ? -0.480 -0.855 -18.009 1.00 70.06 80 LEU A N 1
ATOM 638 C CA . LEU A 1 80 ? -1.465 -1.434 -17.103 1.00 70.06 80 LEU A CA 1
ATOM 639 C C . LEU A 1 80 ? -2.806 -0.728 -17.280 1.00 70.06 80 LEU A C 1
ATOM 641 O O . LEU A 1 80 ? -2.902 0.492 -17.136 1.00 70.06 80 LEU A O 1
ATOM 645 N N . GLU A 1 81 ? -3.837 -1.519 -17.554 1.00 64.94 81 GLU A N 1
ATOM 646 C CA . GLU A 1 81 ? -5.228 -1.093 -17.450 1.00 64.94 81 GLU A CA 1
ATOM 647 C C . GLU A 1 81 ? -5.631 -1.149 -15.976 1.00 64.94 81 GLU A C 1
ATOM 649 O O . GLU A 1 81 ? -5.671 -2.212 -15.349 1.00 64.94 81 GLU A O 1
ATOM 654 N N . LEU A 1 82 ? -5.888 0.020 -15.396 1.00 59.19 82 LEU A N 1
ATOM 655 C CA . LEU A 1 82 ? -6.375 0.141 -14.030 1.00 59.19 82 LEU A CA 1
ATOM 656 C C . LEU A 1 82 ? -7.897 0.272 -14.084 1.00 59.19 82 LEU A C 1
ATOM 658 O O . LEU A 1 82 ? -8.420 1.338 -14.397 1.00 59.19 82 LEU A O 1
ATOM 662 N N . SER A 1 83 ? -8.619 -0.808 -13.775 1.00 54.09 83 SER A N 1
ATOM 663 C CA . SER A 1 83 ? -10.066 -0.714 -13.576 1.00 54.09 83 SER A CA 1
ATOM 664 C C . SER A 1 83 ? -10.345 -0.143 -12.183 1.00 54.09 83 SER A C 1
ATOM 666 O O . SER A 1 83 ? -10.096 -0.823 -11.182 1.00 54.09 83 SER A O 1
ATOM 668 N N . LEU A 1 84 ? -10.828 1.100 -12.125 1.00 48.88 84 LEU A N 1
ATOM 669 C CA . LEU A 1 84 ? -11.339 1.739 -10.906 1.00 48.88 84 LEU A CA 1
ATOM 670 C C . LEU A 1 84 ? -12.772 1.296 -10.587 1.00 48.88 84 LEU A C 1
ATOM 672 O O . LEU A 1 84 ? -13.600 1.234 -11.524 1.00 48.88 84 LEU A O 1
#

Secondary structure (DSSP, 8-state):
---------B-HHHHHHHHHHHHHHHHHHHT---SEEEEEEEE-TTSPEEEEEEEHHHHHHHHHHHHHHHHHHHHTTPPB----

Sequence (84 aa):
MFDQFEEEAAESTTLGKVACELEREICGLEEREDEIISFVYRWTPRGEAYVLEIPREALILQLAAARDFLFLAAENGEILELSL